Protein AF-A0A0F8ZPM5-F1 (afdb_monomer_lite)

InterPro domains:
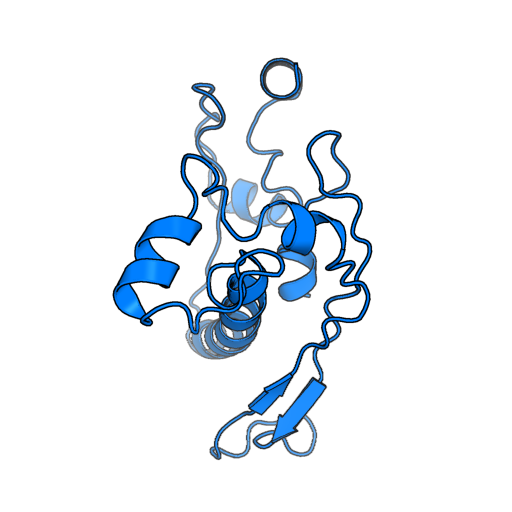  IPR000453 Chorismate synthase [PF01264] (2-124)
  IPR000453 Chorismate synthase [PTHR21085] (2-133)
  IPR020541 Chorismate synthase, conserved site [PS00788] (83-99)
  IPR035904 Chorismate synthase AroC superfamily [G3DSA:3.60.150.10] (1-149)
  IPR035904 Chorismate synthase AroC superfamily [SSF103263] (2-135)

Radius of gyration: 19.14 Å; chains: 1; bounding box: 45×46×45 Å

Sequence (152 aa):
AEVNKRKPQASMAATTRAEADKVEILSGIFNGKTTGAPICLLIWNKDIDSSVYENMRFLPRPGHADYTAFMKYGGFNDFRGGGRFSGRITATFVMAGAIAKKLLNLIGIEVLAHTIEIGGIKAQPKGLDEIRKNVENPLGALTPKPLEKCLN

Secondary structure (DSSP, 8-state):
-HHHHTSPPSSTTS-S------EEE-SSEETTEE-SS---EEE-------HHHHTTTTSPPTTSSHHHHHHHTTT-S--TT-GGGSTTHHHHHHHHHHHHHHHHHTTT--------EETTEEPPP--HHHHHHTTT-TTTTS-HHHHHHH--

Organism: NCBI:txid412755

pLDDT: mean 82.49, std 15.23, range [41.12, 98.12]

Foldseek 3Di:
DQLVLVAPDPDPPHDPDPDDQDKDWDDQDDPNDGPPDDIDIDGDDDDQDQPVQVVCLPPDDPPACSVVQCVVVVNPFDSRCRHCRHPVVVSVVSVVVVVVQVVCVVVPDHDFDADQDAPRRGFDDDDPVVSVVCRSPNVVSHPPVVVVVRND

Structure (mmCIF, N/CA/C/O backbone):
data_AF-A0A0F8ZPM5-F1
#
_entry.id   AF-A0A0F8ZPM5-F1
#
loop_
_atom_site.group_PDB
_atom_site.id
_atom_site.type_symbol
_atom_site.label_atom_id
_atom_site.label_alt_id
_atom_site.label_comp_id
_atom_site.label_asym_id
_atom_site.label_entity_id
_atom_site.label_seq_id
_atom_site.pdbx_PDB_ins_code
_atom_site.Cartn_x
_atom_site.Cartn_y
_atom_site.Cartn_z
_atom_site.occupancy
_atom_site.B_iso_or_equiv
_atom_site.auth_seq_id
_atom_site.auth_comp_id
_atom_site.auth_asym_id
_atom_site.auth_atom_id
_atom_site.pdbx_PDB_model_num
ATOM 1 N N . ALA A 1 1 ? -13.362 4.463 0.318 1.00 80.81 1 ALA A N 1
ATOM 2 C CA . ALA A 1 1 ? -12.890 5.270 1.463 1.00 80.81 1 ALA A CA 1
ATOM 3 C C . ALA A 1 1 ? -11.376 5.145 1.643 1.00 80.81 1 ALA A C 1
ATOM 5 O O . ALA A 1 1 ? -10.684 6.089 1.304 1.00 80.81 1 ALA A O 1
ATOM 6 N N . GLU A 1 2 ? -10.837 3.997 2.075 1.00 89.88 2 GLU A N 1
ATOM 7 C CA . GLU A 1 2 ? -9.400 3.878 2.414 1.00 89.88 2 GLU A CA 1
ATOM 8 C C . GLU A 1 2 ? -8.440 4.199 1.254 1.00 89.88 2 GLU A C 1
ATOM 10 O O . GLU A 1 2 ? -7.512 4.977 1.434 1.00 89.88 2 GLU A O 1
ATOM 15 N N . VAL A 1 3 ? -8.694 3.700 0.038 1.00 88.25 3 VAL A N 1
ATOM 16 C CA . VAL A 1 3 ? -7.863 4.031 -1.141 1.00 88.25 3 VAL A CA 1
ATOM 17 C C . VAL A 1 3 ? -7.866 5.523 -1.494 1.00 88.25 3 VAL A C 1
ATOM 19 O O . VAL A 1 3 ? -6.890 6.017 -2.045 1.00 88.25 3 VAL A O 1
ATOM 22 N N . ASN A 1 4 ? -8.911 6.273 -1.122 1.00 84.19 4 ASN A N 1
ATOM 23 C CA . ASN A 1 4 ? -8.930 7.723 -1.320 1.00 84.19 4 ASN A CA 1
ATOM 24 C C . ASN A 1 4 ? -7.995 8.434 -0.335 1.00 84.19 4 ASN A C 1
ATOM 26 O O . ASN A 1 4 ? -7.368 9.408 -0.724 1.00 84.19 4 ASN A O 1
ATOM 30 N N . LYS A 1 5 ? -7.838 7.914 0.892 1.00 82.81 5 LYS A N 1
ATOM 31 C CA . LYS A 1 5 ? -6.903 8.456 1.897 1.00 82.81 5 LYS A CA 1
ATOM 32 C C . LYS A 1 5 ? -5.434 8.282 1.497 1.00 82.81 5 LYS A C 1
ATOM 34 O O . LYS A 1 5 ? -4.577 8.996 1.995 1.00 82.81 5 LYS A O 1
ATOM 39 N N . ARG A 1 6 ? -5.140 7.327 0.604 1.00 82.88 6 ARG A N 1
ATOM 40 C CA . ARG A 1 6 ? -3.800 7.107 0.032 1.00 82.88 6 ARG A CA 1
ATOM 41 C C . ARG A 1 6 ? -3.398 8.214 -0.939 1.00 82.88 6 ARG A C 1
ATOM 43 O O . ARG A 1 6 ? -2.209 8.432 -1.161 1.00 82.88 6 ARG A O 1
ATOM 50 N N . LYS A 1 7 ? -4.374 8.843 -1.596 1.00 74.56 7 LYS A N 1
ATOM 51 C CA . LYS A 1 7 ? -4.078 9.877 -2.581 1.00 74.56 7 LYS A CA 1
ATOM 52 C C . LYS A 1 7 ? -3.435 11.058 -1.859 1.00 74.56 7 LYS A C 1
ATOM 54 O O . LYS A 1 7 ? -3.912 11.418 -0.782 1.00 74.56 7 LYS A O 1
ATOM 59 N N . PRO A 1 8 ? -2.376 11.654 -2.429 1.00 64.19 8 PRO A N 1
ATOM 60 C CA . PRO A 1 8 ? -1.861 12.894 -1.885 1.00 64.19 8 PRO A CA 1
ATOM 61 C C . PRO A 1 8 ? -3.010 13.903 -1.861 1.00 64.19 8 PRO A C 1
ATOM 63 O O . PRO A 1 8 ? -3.717 14.081 -2.856 1.00 64.19 8 PRO A O 1
ATOM 66 N N . GLN A 1 9 ? -3.246 14.505 -0.698 1.00 58.97 9 GLN A N 1
ATOM 67 C CA . GLN A 1 9 ? -4.163 15.633 -0.612 1.00 58.97 9 GLN A CA 1
ATOM 68 C C . GLN A 1 9 ? -3.604 16.769 -1.459 1.00 58.97 9 GLN A C 1
ATOM 70 O O . GLN A 1 9 ? -2.388 16.859 -1.613 1.00 58.97 9 GLN A O 1
ATOM 75 N N . ALA A 1 10 ? -4.484 17.602 -2.016 1.00 48.09 10 ALA A N 1
ATOM 76 C CA . ALA A 1 10 ? -4.105 18.750 -2.829 1.00 48.09 10 ALA A CA 1
ATOM 77 C C . ALA A 1 10 ? -3.187 19.691 -2.027 1.00 48.09 10 ALA A C 1
ATOM 79 O O . ALA A 1 10 ? -3.636 20.574 -1.305 1.00 48.09 10 ALA A O 1
ATOM 80 N N . SER A 1 11 ? -1.886 19.452 -2.124 1.00 50.72 11 SER A N 1
ATOM 81 C CA . SER A 1 11 ? -0.806 20.289 -1.633 1.00 50.72 11 SER A CA 1
ATOM 82 C C . SER A 1 11 ? 0.193 20.453 -2.774 1.00 50.72 11 SER A C 1
ATOM 84 O O . SER A 1 11 ? 0.222 19.648 -3.709 1.00 50.72 11 SER A O 1
ATOM 86 N N . MET A 1 12 ? 1.018 21.497 -2.712 1.00 45.50 12 MET A N 1
ATOM 87 C CA . MET A 1 12 ? 1.969 21.831 -3.781 1.00 45.50 12 MET A CA 1
ATOM 88 C C . MET A 1 12 ? 3.027 20.741 -4.057 1.00 45.50 12 MET A C 1
ATOM 90 O O . MET A 1 12 ? 3.720 20.817 -5.062 1.00 45.50 12 MET A O 1
ATOM 94 N N . ALA A 1 13 ? 3.131 19.713 -3.204 1.00 49.38 13 ALA A N 1
ATOM 95 C CA . ALA A 1 13 ? 4.046 18.577 -3.357 1.00 49.38 13 ALA A CA 1
ATOM 96 C C . ALA A 1 13 ? 3.392 17.322 -3.984 1.00 49.38 13 ALA A C 1
ATOM 98 O O . ALA A 1 13 ? 4.022 16.265 -4.066 1.00 49.38 13 ALA A O 1
ATOM 99 N N . ALA A 1 14 ? 2.118 17.394 -4.386 1.00 54.78 14 ALA A N 1
ATOM 100 C CA . ALA A 1 14 ? 1.388 16.262 -4.948 1.00 54.78 14 ALA A CA 1
ATOM 101 C C . ALA A 1 14 ? 1.719 16.031 -6.433 1.00 54.78 14 ALA A C 1
ATOM 103 O O . ALA A 1 14 ? 1.863 16.961 -7.222 1.00 54.78 14 ALA A O 1
ATOM 104 N N . THR A 1 15 ? 1.773 14.764 -6.843 1.00 53.47 15 THR A N 1
ATOM 105 C CA . THR A 1 15 ? 1.841 14.402 -8.265 1.00 53.47 15 THR A CA 1
ATOM 106 C C . THR A 1 15 ? 0.557 14.828 -8.981 1.00 53.47 15 THR A C 1
ATOM 108 O O . THR A 1 15 ? -0.531 14.542 -8.486 1.00 53.47 15 THR A O 1
ATOM 111 N N . THR A 1 16 ? 0.665 15.390 -10.185 1.00 45.31 16 THR A N 1
ATOM 112 C CA . THR A 1 16 ? -0.466 15.811 -11.039 1.00 45.31 16 THR A CA 1
ATOM 113 C C . THR A 1 16 ? -1.342 14.670 -11.572 1.00 45.31 16 THR A C 1
ATOM 115 O O . THR A 1 16 ? -2.370 14.931 -12.191 1.00 45.31 16 THR A O 1
ATOM 118 N N . ARG A 1 17 ? -0.970 13.401 -11.346 1.00 51.31 17 ARG A N 1
ATOM 119 C CA . ARG A 1 17 ? -1.717 12.239 -11.849 1.00 51.31 17 ARG A CA 1
ATOM 120 C C . ARG A 1 17 ? -3.069 12.115 -11.148 1.00 51.31 17 ARG A C 1
ATOM 122 O O . ARG A 1 17 ? -3.142 11.778 -9.966 1.00 51.31 17 ARG A O 1
ATOM 129 N N . ALA A 1 18 ? -4.137 12.342 -11.905 1.00 53.50 18 ALA A N 1
ATOM 130 C CA . ALA A 1 18 ? -5.519 12.347 -11.437 1.00 53.50 18 ALA A CA 1
ATOM 131 C C . ALA A 1 18 ? -6.226 10.999 -11.664 1.00 53.50 18 ALA A C 1
ATOM 133 O O . ALA A 1 18 ? -7.426 10.949 -11.934 1.00 53.50 18 ALA A O 1
ATOM 134 N N . GLU A 1 19 ? -5.513 9.876 -11.547 1.00 59.66 19 GLU A N 1
ATOM 135 C CA . GLU A 1 19 ? -6.172 8.578 -11.654 1.00 59.66 19 GLU A CA 1
ATOM 136 C C . GLU A 1 19 ? -7.055 8.295 -10.439 1.00 59.66 19 GLU A C 1
ATOM 138 O O . GLU A 1 19 ? -6.629 8.286 -9.276 1.00 59.66 19 GLU A O 1
ATOM 143 N N . ALA A 1 20 ? -8.325 8.008 -10.704 1.00 67.62 20 ALA A N 1
ATOM 144 C CA . ALA A 1 20 ? -9.203 7.494 -9.679 1.00 67.62 20 ALA A CA 1
ATOM 145 C C . ALA A 1 20 ? -8.801 6.054 -9.320 1.00 67.62 20 ALA A C 1
ATOM 147 O O . ALA A 1 20 ? -8.974 5.146 -10.127 1.00 67.62 20 ALA A O 1
ATOM 148 N N . ASP A 1 21 ? -8.331 5.837 -8.086 1.00 81.12 21 ASP A N 1
ATOM 149 C CA . ASP A 1 21 ? -8.206 4.507 -7.461 1.00 81.12 21 ASP A CA 1
ATOM 150 C C . ASP A 1 21 ? -9.584 3.844 -7.289 1.00 81.12 21 ASP A C 1
ATOM 152 O O . ASP A 1 21 ? -10.127 3.744 -6.185 1.00 81.12 21 ASP A O 1
ATOM 156 N N . LYS A 1 22 ? -10.186 3.430 -8.404 1.00 88.38 22 LYS A N 1
ATOM 157 C CA . LYS A 1 22 ? -11.448 2.701 -8.432 1.00 88.38 22 LYS A CA 1
ATOM 158 C C . LYS A 1 22 ? -11.148 1.220 -8.242 1.00 88.38 22 LYS A C 1
ATOM 160 O O . LYS A 1 22 ? -10.522 0.599 -9.094 1.00 88.38 22 LYS A O 1
ATOM 165 N N . VAL A 1 23 ? -11.594 0.688 -7.108 1.00 92.69 23 VAL A N 1
ATOM 166 C CA . VAL A 1 23 ? -11.458 -0.731 -6.773 1.00 92.69 23 VAL A CA 1
ATOM 167 C C . VAL A 1 23 ? -12.588 -1.516 -7.423 1.00 92.69 23 VAL A C 1
ATOM 169 O O . VAL A 1 23 ? -13.760 -1.182 -7.248 1.00 92.69 23 VAL A O 1
ATOM 172 N N . GLU A 1 24 ? -12.227 -2.579 -8.123 1.00 94.62 24 GLU A N 1
ATOM 173 C CA . GLU A 1 24 ? -13.129 -3.601 -8.643 1.00 94.62 24 GLU A CA 1
ATOM 174 C C . GLU A 1 24 ? -12.941 -4.887 -7.833 1.00 94.62 24 GLU A C 1
ATOM 176 O O . GLU A 1 24 ? -11.818 -5.269 -7.507 1.00 94.62 24 GLU A O 1
ATOM 181 N N . ILE A 1 25 ? -14.045 -5.539 -7.470 1.00 96.38 25 ILE A N 1
ATOM 182 C CA . ILE A 1 25 ? -14.035 -6.809 -6.737 1.00 96.38 25 ILE A CA 1
ATOM 183 C C . ILE A 1 25 ? -14.358 -7.907 -7.741 1.00 96.38 25 ILE A C 1
ATOM 185 O O . ILE A 1 25 ? -15.443 -7.902 -8.317 1.00 96.38 25 ILE A O 1
ATOM 189 N N . LEU A 1 26 ? -13.425 -8.833 -7.946 1.00 97.31 26 LEU A N 1
ATOM 190 C CA . LEU A 1 26 ? -13.561 -9.896 -8.944 1.00 97.31 26 LEU A CA 1
ATOM 191 C C . LEU A 1 26 ? -14.032 -11.223 -8.338 1.00 97.31 26 LEU A C 1
ATOM 193 O O . LEU A 1 26 ? -14.622 -12.039 -9.038 1.00 97.31 26 LEU A O 1
ATOM 197 N N . SER A 1 27 ? -13.779 -11.464 -7.048 1.00 97.88 27 SER A N 1
ATOM 198 C CA . SER A 1 27 ? -14.155 -12.720 -6.385 1.00 97.88 27 SER A CA 1
ATOM 199 C C . SER A 1 27 ? -14.319 -12.567 -4.871 1.00 97.88 27 SER A C 1
ATOM 201 O O . SER A 1 27 ? -13.972 -11.540 -4.287 1.00 97.88 27 SER A O 1
ATOM 203 N N . GLY A 1 28 ? -14.832 -13.615 -4.221 1.00 97.25 28 GLY A N 1
ATOM 204 C CA . GLY A 1 28 ? -14.844 -13.754 -2.761 1.00 97.25 28 GLY A CA 1
ATOM 205 C C . GLY A 1 28 ? -15.955 -12.987 -2.036 1.00 97.25 28 GLY A C 1
ATOM 206 O O . GLY A 1 28 ? -16.166 -13.228 -0.846 1.00 97.25 28 GLY A O 1
ATOM 207 N N . ILE A 1 29 ? -16.709 -12.135 -2.738 1.00 97.62 29 ILE A N 1
ATOM 208 C CA . ILE A 1 29 ? -17.853 -11.380 -2.210 1.00 97.62 29 ILE A CA 1
ATOM 209 C C . ILE A 1 29 ? -19.139 -11.779 -2.939 1.00 97.62 29 ILE A C 1
ATOM 211 O O . ILE A 1 29 ? -19.184 -11.779 -4.166 1.00 97.62 29 ILE A O 1
ATOM 215 N N . PHE A 1 30 ? -20.199 -12.049 -2.179 1.00 97.19 30 PHE A N 1
ATOM 216 C CA . PHE A 1 30 ? -21.546 -12.305 -2.686 1.00 97.19 30 PHE A CA 1
ATOM 217 C C . PHE A 1 30 ? -22.567 -11.557 -1.824 1.00 97.19 30 PHE A C 1
ATOM 219 O O . PHE A 1 30 ? -22.496 -11.602 -0.596 1.00 97.19 30 PHE A O 1
ATOM 226 N N . ASN A 1 31 ? -23.492 -10.823 -2.453 1.00 95.88 31 ASN A N 1
ATOM 227 C CA . ASN A 1 31 ? -24.505 -9.999 -1.771 1.00 95.88 31 ASN A CA 1
ATOM 228 C C . ASN A 1 31 ? -23.932 -9.100 -0.657 1.00 95.88 31 ASN A C 1
ATOM 230 O O . ASN A 1 31 ? -24.476 -9.005 0.442 1.00 95.88 31 ASN A O 1
ATOM 234 N N . GLY A 1 32 ? -22.785 -8.468 -0.930 1.00 92.75 32 GLY A N 1
ATOM 235 C CA . GLY A 1 32 ? -22.113 -7.565 0.009 1.00 92.75 32 GLY A CA 1
ATOM 236 C C . GLY A 1 32 ? -21.431 -8.251 1.199 1.00 92.75 32 GLY A C 1
ATOM 237 O O . GLY A 1 32 ? -20.930 -7.557 2.084 1.00 92.75 32 GLY A O 1
ATOM 238 N N . LYS A 1 33 ? -21.380 -9.588 1.231 1.00 95.69 33 LYS A N 1
ATOM 239 C CA . LYS A 1 33 ? -20.747 -10.376 2.295 1.00 95.69 33 LYS A CA 1
ATOM 240 C C . LYS A 1 33 ? -19.593 -11.209 1.754 1.00 95.69 33 LYS A C 1
ATOM 242 O O . LYS A 1 33 ? -19.589 -11.613 0.593 1.00 95.69 33 LYS A O 1
ATOM 247 N N . THR A 1 34 ? -18.605 -11.465 2.605 1.00 97.19 34 THR A N 1
ATOM 248 C CA . THR A 1 34 ? -17.518 -12.391 2.292 1.00 97.19 34 THR A CA 1
ATOM 249 C C . THR A 1 34 ? -18.047 -13.820 2.244 1.00 97.19 34 THR A C 1
ATOM 251 O O . THR 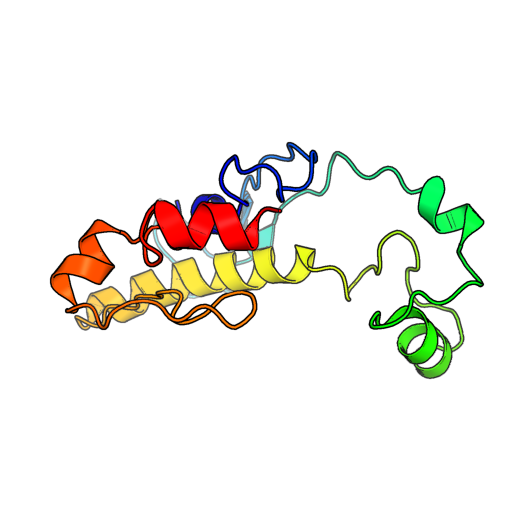A 1 34 ? -18.880 -14.218 3.053 1.00 97.19 34 THR A O 1
ATOM 254 N N . THR A 1 35 ? -17.556 -14.596 1.285 1.00 97.56 35 THR A N 1
ATOM 255 C CA . THR A 1 35 ? -17.958 -16.000 1.076 1.00 97.56 35 THR A CA 1
ATOM 256 C C . THR A 1 35 ? -17.028 -17.000 1.765 1.00 97.56 35 THR A C 1
ATOM 258 O O . THR A 1 35 ? -17.327 -18.186 1.802 1.00 97.56 35 THR A O 1
ATOM 261 N N . GLY A 1 36 ? -15.883 -16.540 2.281 1.00 96.38 36 GLY A N 1
ATOM 262 C CA . GLY A 1 36 ? -14.792 -17.391 2.771 1.00 96.38 36 GLY A CA 1
ATOM 263 C C . GLY A 1 36 ? -13.794 -17.804 1.682 1.00 96.38 36 GLY A C 1
ATOM 264 O O . GLY A 1 36 ? -12.661 -18.153 2.000 1.00 96.38 36 GLY A O 1
ATOM 265 N N . ALA A 1 37 ? -14.165 -17.690 0.403 1.00 97.81 37 ALA A N 1
ATOM 266 C CA . ALA A 1 37 ? -13.255 -17.889 -0.721 1.00 97.81 37 ALA A CA 1
ATOM 267 C C . ALA A 1 37 ? -12.275 -16.702 -0.889 1.00 97.81 37 ALA A C 1
ATOM 269 O O . ALA A 1 37 ? -12.543 -15.605 -0.384 1.00 97.81 37 ALA A O 1
ATOM 270 N N . PRO A 1 38 ? -11.161 -16.878 -1.632 1.00 98.12 38 PRO A N 1
ATOM 271 C CA . PRO A 1 38 ? -10.213 -15.802 -1.906 1.00 98.12 38 PRO A CA 1
ATOM 272 C C . PRO A 1 38 ? -10.876 -14.561 -2.517 1.00 98.12 38 PRO A C 1
ATOM 274 O O . PRO A 1 38 ? -11.631 -14.648 -3.491 1.00 98.12 38 PRO A O 1
ATOM 277 N N . ILE A 1 39 ? -10.558 -13.393 -1.955 1.00 98.12 39 ILE A N 1
ATOM 278 C CA . ILE A 1 39 ? -11.036 -12.096 -2.441 1.00 98.12 39 ILE A CA 1
ATOM 279 C C . ILE A 1 39 ? -9.998 -11.523 -3.402 1.00 98.12 39 ILE A C 1
ATOM 281 O O . ILE A 1 39 ? -8.883 -11.192 -2.998 1.00 98.12 39 ILE A O 1
ATOM 285 N N . CYS A 1 40 ? -10.375 -11.379 -4.669 1.00 97.75 40 CYS A N 1
ATOM 286 C CA . CYS A 1 40 ? -9.561 -10.726 -5.682 1.00 97.75 40 CYS A CA 1
ATOM 287 C C . CYS A 1 40 ? -10.043 -9.287 -5.884 1.00 97.75 40 CYS A C 1
ATOM 289 O O . CYS A 1 40 ? -11.225 -9.047 -6.141 1.00 97.75 40 CYS A O 1
ATOM 291 N N . LEU A 1 41 ? -9.117 -8.336 -5.753 1.00 96.56 41 LEU A N 1
ATOM 292 C CA . LEU A 1 41 ? -9.354 -6.909 -5.940 1.00 96.56 41 LEU A CA 1
ATOM 293 C C . LEU A 1 41 ? -8.470 -6.386 -7.069 1.00 96.56 41 LEU A C 1
ATOM 295 O O . LEU A 1 41 ? -7.297 -6.754 -7.159 1.00 96.56 41 LEU A O 1
ATOM 299 N N . LEU A 1 42 ? -9.016 -5.489 -7.881 1.00 94.44 42 LEU A N 1
ATOM 300 C CA . LEU A 1 42 ? -8.341 -4.897 -9.027 1.00 94.44 42 LEU A CA 1
ATOM 301 C C . LEU A 1 42 ? -8.430 -3.371 -8.975 1.00 94.44 42 LEU A C 1
ATOM 303 O O . LEU A 1 42 ? -9.467 -2.805 -8.639 1.00 94.44 42 LEU A O 1
ATOM 307 N N . ILE A 1 43 ? -7.336 -2.704 -9.338 1.00 90.75 43 ILE A N 1
ATOM 308 C CA . ILE A 1 43 ? -7.315 -1.278 -9.667 1.00 90.75 43 ILE A CA 1
ATOM 309 C C . ILE A 1 43 ? -6.608 -1.140 -11.010 1.00 90.75 43 ILE A C 1
ATOM 311 O O . ILE A 1 43 ? -5.491 -1.631 -11.181 1.00 90.75 43 ILE A O 1
ATOM 315 N N . TRP A 1 44 ? -7.247 -0.440 -11.939 1.00 87.69 44 TRP A N 1
ATOM 316 C CA . TRP A 1 44 ? -6.670 -0.130 -13.242 1.00 87.69 44 TRP A CA 1
ATOM 317 C C . TRP A 1 44 ? -5.673 1.030 -13.157 1.00 87.69 44 TRP A C 1
ATOM 319 O O . TRP A 1 44 ? -5.813 1.930 -12.328 1.00 87.69 44 TRP A O 1
ATOM 329 N N . ASN A 1 45 ? -4.666 0.991 -14.026 1.00 81.44 45 ASN A N 1
ATOM 330 C CA . ASN A 1 45 ? -3.693 2.062 -14.216 1.00 81.44 45 ASN A CA 1
ATOM 331 C C . ASN A 1 45 ? -3.923 2.632 -15.626 1.00 81.44 45 ASN A C 1
ATOM 333 O O . ASN A 1 45 ? -3.609 1.954 -16.604 1.00 81.44 45 ASN A O 1
ATOM 337 N N . LYS A 1 46 ? -4.608 3.775 -15.731 1.00 75.88 46 LYS A N 1
ATOM 338 C CA . LYS A 1 46 ? -5.210 4.294 -16.981 1.00 75.88 46 LYS A CA 1
ATOM 339 C C . LYS A 1 46 ? -4.470 5.480 -17.616 1.00 75.88 46 LYS A C 1
ATOM 341 O O . LYS A 1 46 ? -4.719 5.770 -18.777 1.00 75.88 46 LYS A O 1
ATOM 346 N N . ASP A 1 47 ? -3.588 6.139 -16.884 1.00 68.50 47 ASP A N 1
ATOM 347 C CA . ASP A 1 47 ? -2.922 7.409 -17.200 1.00 68.50 47 ASP A CA 1
ATOM 348 C C . ASP A 1 47 ? -1.395 7.247 -17.050 1.00 68.50 47 ASP A C 1
ATOM 350 O O . ASP A 1 47 ? -0.700 7.948 -16.305 1.00 68.50 47 ASP A O 1
ATOM 354 N N . ILE A 1 48 ? -0.861 6.226 -17.729 1.00 70.31 48 ILE A N 1
ATOM 355 C CA . ILE A 1 48 ? 0.577 5.960 -17.780 1.00 70.31 48 ILE A CA 1
ATOM 356 C C . ILE A 1 48 ? 1.139 6.554 -19.068 1.00 70.31 48 ILE A C 1
ATOM 358 O O . ILE A 1 48 ? 0.999 5.962 -20.136 1.00 70.31 48 ILE A O 1
ATOM 362 N N . ASP A 1 49 ? 1.870 7.659 -18.955 1.00 75.25 49 ASP A N 1
ATOM 363 C CA . ASP A 1 49 ? 2.849 8.032 -19.975 1.00 75.25 49 ASP A CA 1
ATOM 364 C C . ASP A 1 49 ? 4.187 7.351 -19.663 1.00 75.25 49 ASP A C 1
ATOM 366 O O . ASP A 1 49 ? 4.789 7.556 -18.602 1.00 75.25 49 ASP A O 1
ATOM 370 N N . SER A 1 50 ? 4.631 6.494 -20.583 1.00 79.38 50 SER A N 1
ATOM 371 C CA . SER A 1 50 ? 5.887 5.753 -20.461 1.00 79.38 50 SER A CA 1
ATOM 372 C C . SER A 1 50 ? 7.046 6.356 -21.255 1.00 79.38 50 SER A C 1
ATOM 374 O O . SER A 1 50 ? 8.189 5.954 -21.036 1.00 79.38 50 SER A O 1
ATOM 376 N N . SER A 1 51 ? 6.779 7.350 -22.109 1.00 82.12 51 SER A N 1
ATOM 377 C CA . SER A 1 51 ? 7.756 7.929 -23.043 1.00 82.12 51 SER A CA 1
ATOM 378 C C . SER A 1 51 ? 8.981 8.511 -22.330 1.00 82.12 51 SER A C 1
ATOM 380 O O . SER A 1 51 ? 10.120 8.251 -22.713 1.00 82.12 51 SER A O 1
ATOM 382 N N . VAL A 1 52 ? 8.757 9.216 -21.218 1.00 78.06 52 VAL A N 1
ATOM 383 C CA . VAL A 1 52 ? 9.814 9.815 -20.387 1.00 78.06 52 VAL A CA 1
ATOM 384 C C . VAL A 1 52 ? 10.753 8.754 -19.802 1.00 78.06 52 VAL A C 1
ATOM 386 O O . VAL A 1 52 ? 11.952 8.994 -19.662 1.00 78.06 52 VAL A O 1
ATOM 389 N N . TYR A 1 53 ? 10.230 7.571 -19.470 1.00 81.69 53 TYR A N 1
ATOM 390 C CA . TYR A 1 53 ? 11.036 6.494 -18.896 1.00 81.69 53 TYR A CA 1
ATOM 391 C C . TYR A 1 53 ? 11.836 5.728 -19.951 1.00 81.69 53 TYR A C 1
ATOM 393 O O . TYR A 1 53 ? 12.900 5.210 -19.622 1.00 81.69 53 TYR A O 1
ATOM 401 N N . GLU A 1 54 ? 11.377 5.686 -21.205 1.00 84.00 54 GLU A N 1
ATOM 402 C CA . GLU A 1 54 ? 12.126 5.070 -22.309 1.00 84.00 54 GLU A CA 1
ATOM 403 C C . GLU A 1 54 ? 13.459 5.792 -22.538 1.00 84.00 54 GLU A C 1
ATOM 405 O O . GLU A 1 54 ? 14.512 5.159 -22.605 1.00 84.00 54 GLU A O 1
ATOM 410 N N . ASN A 1 55 ? 13.436 7.128 -22.515 1.00 81.56 55 ASN A N 1
ATOM 411 C CA . ASN A 1 55 ? 14.635 7.959 -22.669 1.00 81.56 55 ASN A CA 1
ATOM 412 C C . ASN A 1 55 ? 15.663 7.767 -21.538 1.00 81.56 55 ASN A C 1
ATOM 414 O O . ASN A 1 55 ? 16.843 8.051 -21.722 1.00 81.56 55 ASN A O 1
ATOM 418 N N . MET A 1 56 ? 15.232 7.280 -20.369 1.00 80.88 56 MET A N 1
ATOM 419 C CA . MET A 1 56 ? 16.083 7.053 -19.194 1.00 80.88 56 MET A CA 1
ATOM 420 C C . MET A 1 56 ? 16.291 5.568 -18.879 1.00 80.88 56 MET A C 1
ATOM 422 O O . MET A 1 56 ? 16.752 5.229 -17.791 1.00 80.88 56 MET A O 1
ATOM 426 N N . ARG A 1 57 ? 15.989 4.663 -19.817 1.00 82.00 57 ARG A N 1
ATOM 427 C CA . ARG A 1 57 ? 16.051 3.208 -19.602 1.00 82.00 57 ARG A CA 1
ATOM 428 C C . ARG A 1 57 ? 17.383 2.718 -19.023 1.00 82.00 57 ARG A C 1
ATOM 430 O O . ARG A 1 57 ? 17.391 1.811 -18.194 1.00 82.00 57 ARG A O 1
ATOM 437 N N . PHE A 1 58 ? 18.494 3.312 -19.456 1.00 85.62 58 PHE A N 1
ATOM 438 C CA . PHE A 1 58 ? 19.851 2.955 -19.020 1.00 85.62 58 PHE A CA 1
ATOM 439 C C . PHE A 1 58 ? 20.469 3.969 -18.049 1.00 85.62 58 PHE A C 1
ATOM 441 O O . PHE A 1 58 ? 21.657 3.883 -17.746 1.00 85.62 58 PHE A O 1
ATOM 448 N N . LEU A 1 59 ? 19.674 4.921 -17.551 1.00 90.00 59 LEU A N 1
ATOM 449 C CA . LEU A 1 59 ? 20.110 5.941 -16.605 1.00 90.00 59 LEU A CA 1
ATOM 450 C C . LEU A 1 59 ? 19.424 5.704 -15.249 1.00 90.00 59 LEU A C 1
ATOM 452 O O . LEU A 1 59 ? 18.308 6.183 -15.035 1.00 90.00 59 LEU A O 1
ATOM 456 N N . PRO A 1 60 ? 20.050 4.949 -14.325 1.00 90.12 60 PRO A N 1
ATOM 457 C CA . PRO A 1 60 ? 19.436 4.651 -13.039 1.00 90.12 60 PRO A CA 1
ATOM 458 C C . PRO A 1 60 ? 19.267 5.927 -12.211 1.00 90.12 60 PRO A C 1
ATOM 460 O O . PRO A 1 60 ? 20.217 6.688 -12.015 1.00 90.12 60 PRO A O 1
ATOM 463 N N . ARG A 1 61 ? 18.060 6.155 -11.684 1.00 90.44 61 ARG A N 1
ATOM 464 C CA . ARG A 1 61 ? 17.774 7.329 -10.854 1.00 90.44 61 ARG A CA 1
ATOM 465 C C . ARG A 1 61 ? 18.346 7.118 -9.448 1.00 90.44 61 ARG A C 1
ATOM 467 O O . ARG A 1 61 ? 18.059 6.088 -8.829 1.00 90.44 61 ARG A O 1
ATOM 474 N N . PRO A 1 62 ? 19.100 8.083 -8.891 1.00 92.75 62 PRO A N 1
ATOM 475 C CA . PRO A 1 62 ? 19.567 8.000 -7.511 1.00 92.75 62 PRO A CA 1
ATOM 476 C C . PRO A 1 62 ? 18.414 7.734 -6.531 1.00 92.75 62 PRO A C 1
ATOM 478 O O . PRO A 1 62 ? 17.320 8.290 -6.662 1.00 92.75 62 PRO A O 1
ATOM 481 N N . GLY A 1 63 ? 18.640 6.827 -5.577 1.00 90.81 63 GLY A N 1
ATOM 482 C CA . GLY A 1 63 ? 17.645 6.427 -4.575 1.00 90.81 63 GLY A CA 1
ATOM 483 C C . GLY A 1 63 ? 16.512 5.520 -5.078 1.00 90.81 63 GLY A C 1
ATOM 484 O O . GLY A 1 63 ? 15.681 5.105 -4.272 1.00 90.81 63 GLY A O 1
ATOM 485 N N . HIS A 1 64 ? 16.464 5.181 -6.370 1.00 91.00 64 HIS A N 1
ATOM 486 C CA . HIS A 1 64 ? 15.460 4.274 -6.931 1.00 91.00 64 HIS A CA 1
ATOM 487 C C . HIS A 1 64 ? 16.003 2.856 -7.136 1.00 91.00 64 HIS A C 1
ATOM 489 O O . HIS A 1 64 ? 17.207 2.614 -7.192 1.00 91.00 64 HIS A O 1
ATOM 495 N N . ALA A 1 65 ? 15.087 1.901 -7.299 1.00 92.81 65 ALA A N 1
ATOM 496 C CA . ALA A 1 65 ? 15.410 0.492 -7.508 1.00 92.81 65 ALA A CA 1
ATOM 497 C C . ALA A 1 65 ? 15.898 0.161 -8.934 1.00 92.81 65 ALA A C 1
ATOM 499 O O . ALA A 1 65 ? 16.055 -1.012 -9.250 1.00 92.81 65 ALA A O 1
ATOM 500 N N . ASP A 1 66 ? 16.117 1.153 -9.802 1.00 91.38 66 ASP A N 1
ATOM 501 C CA . ASP A 1 66 ? 16.347 0.943 -11.238 1.00 91.38 66 ASP A CA 1
ATOM 502 C C . ASP A 1 66 ? 17.544 0.008 -11.501 1.00 91.38 66 ASP A C 1
ATOM 504 O O . ASP A 1 66 ? 17.397 -1.017 -12.167 1.00 91.38 66 ASP A O 1
ATOM 508 N N . TYR A 1 67 ? 18.708 0.306 -10.908 1.00 92.44 67 TYR A N 1
ATOM 509 C CA . TYR A 1 67 ? 19.925 -0.498 -11.078 1.00 92.44 67 TYR A CA 1
ATOM 510 C C . TYR A 1 67 ? 19.807 -1.886 -10.440 1.00 92.44 67 TYR A C 1
ATOM 512 O O . TYR A 1 67 ? 20.122 -2.899 -11.063 1.00 92.44 67 TYR A O 1
ATOM 520 N N . THR A 1 68 ? 19.328 -1.961 -9.195 1.00 94.38 68 THR A N 1
ATOM 521 C CA . THR A 1 68 ? 19.233 -3.239 -8.475 1.00 94.38 68 THR A CA 1
ATOM 522 C C . THR A 1 68 ? 18.203 -4.168 -9.109 1.00 94.38 68 THR A C 1
ATOM 524 O O . THR A 1 68 ? 18.435 -5.374 -9.176 1.00 94.38 68 THR A O 1
ATOM 527 N N . ALA A 1 69 ? 17.098 -3.627 -9.629 1.00 93.38 69 ALA A N 1
ATOM 528 C CA . ALA A 1 69 ? 16.120 -4.375 -10.407 1.00 93.38 69 ALA A CA 1
ATOM 529 C C . ALA A 1 69 ? 16.724 -4.886 -11.718 1.00 93.38 69 ALA A C 1
ATOM 531 O O . ALA A 1 69 ? 16.575 -6.068 -12.021 1.00 93.38 69 ALA A O 1
ATOM 532 N N . PHE A 1 70 ? 17.439 -4.033 -12.455 1.00 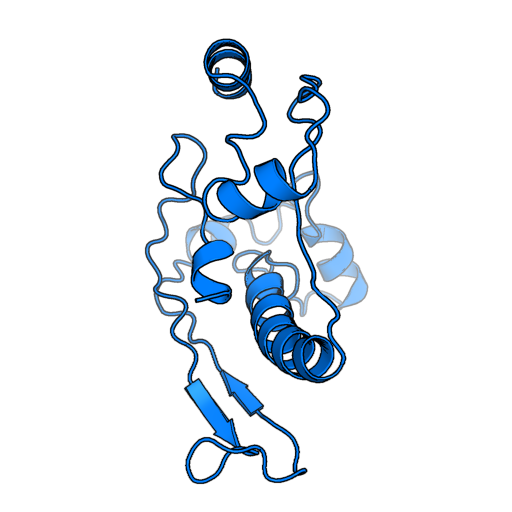92.81 70 PHE A N 1
ATOM 533 C CA . PHE A 1 70 ? 18.110 -4.433 -13.690 1.00 92.81 70 PHE A CA 1
ATOM 534 C C . PHE A 1 70 ? 19.069 -5.599 -13.461 1.00 92.81 70 PHE A C 1
ATOM 536 O O . PHE A 1 70 ? 18.948 -6.632 -14.114 1.00 92.81 70 PHE A O 1
ATOM 543 N N . MET A 1 71 ? 19.952 -5.484 -12.469 1.00 95.19 71 MET A N 1
ATOM 544 C CA . MET A 1 71 ? 20.914 -6.541 -12.149 1.00 95.19 71 MET A CA 1
ATOM 545 C C . MET A 1 71 ? 20.229 -7.823 -11.665 1.00 95.19 71 MET A C 1
ATOM 547 O O . MET A 1 71 ? 20.573 -8.914 -12.113 1.00 95.19 71 MET A O 1
ATOM 551 N N . LYS A 1 72 ? 19.231 -7.709 -10.779 1.00 95.00 72 LYS A N 1
ATOM 552 C CA . LYS A 1 72 ? 18.523 -8.868 -10.214 1.00 95.00 72 LYS A CA 1
ATOM 553 C C . LYS A 1 72 ? 17.729 -9.645 -11.260 1.00 95.00 72 LYS A C 1
ATOM 555 O O . LYS A 1 72 ? 17.670 -10.868 -11.189 1.00 95.00 72 LYS A O 1
ATOM 560 N N . TYR A 1 73 ? 17.075 -8.939 -12.176 1.00 94.00 73 TYR A N 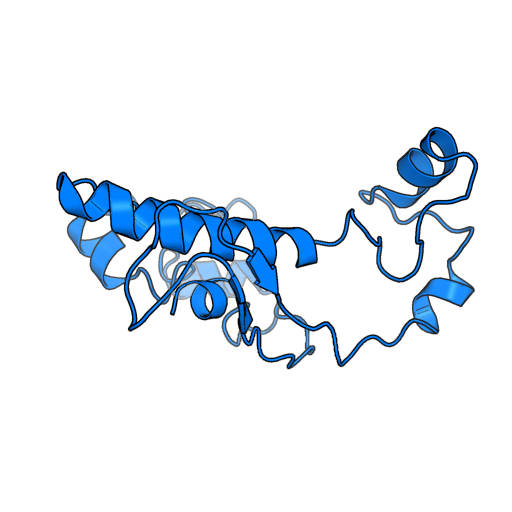1
ATOM 561 C CA . TYR A 1 73 ? 16.209 -9.544 -13.185 1.00 94.00 73 TYR A CA 1
ATOM 562 C C . TYR A 1 73 ? 16.888 -9.658 -14.548 1.00 94.00 73 TYR A C 1
ATOM 564 O O . TYR A 1 73 ? 16.188 -9.864 -15.529 1.00 94.00 73 TYR A O 1
ATOM 572 N N . GLY A 1 74 ? 18.212 -9.493 -14.645 1.00 93.56 74 GLY A N 1
ATOM 573 C CA . GLY A 1 74 ? 18.943 -9.619 -15.912 1.00 93.56 74 GLY A CA 1
ATOM 574 C C . GLY A 1 74 ? 18.441 -8.681 -17.016 1.00 93.56 74 GLY A C 1
ATOM 575 O O . GLY A 1 74 ? 18.419 -9.061 -18.181 1.00 93.56 74 GLY A O 1
ATOM 576 N N . GLY A 1 75 ? 17.973 -7.486 -16.651 1.00 90.50 75 GLY A N 1
ATOM 577 C CA . GLY A 1 75 ? 17.410 -6.500 -17.576 1.00 90.50 75 GLY A CA 1
ATOM 578 C C . GLY A 1 75 ? 15.949 -6.713 -17.985 1.00 90.50 75 GLY A C 1
ATOM 579 O O . GLY A 1 75 ? 15.433 -5.933 -18.783 1.00 90.50 75 GLY A O 1
ATOM 580 N N . PHE A 1 76 ? 15.257 -7.712 -17.424 1.00 91.62 76 PHE A N 1
ATOM 581 C CA . PHE A 1 76 ? 13.830 -7.976 -17.680 1.00 91.62 76 PHE A CA 1
ATOM 582 C C . PHE A 1 76 ? 12.872 -7.224 -16.738 1.00 91.62 76 PHE A C 1
ATOM 584 O O . PHE A 1 76 ? 11.669 -7.490 -16.717 1.00 91.62 76 PHE A O 1
ATOM 591 N N . ASN A 1 77 ? 13.372 -6.297 -15.920 1.00 91.81 77 ASN A N 1
ATOM 592 C CA . ASN A 1 77 ? 12.520 -5.454 -15.089 1.00 91.81 77 ASN A CA 1
ATOM 593 C C . ASN A 1 77 ? 11.735 -4.442 -15.939 1.00 91.81 77 ASN A C 1
ATOM 595 O O . ASN A 1 77 ? 12.260 -3.867 -16.889 1.00 91.81 77 ASN A O 1
ATOM 599 N N . ASP A 1 78 ? 10.493 -4.158 -15.545 1.00 89.38 78 ASP A N 1
ATOM 600 C CA . ASP A 1 78 ? 9.722 -3.075 -16.159 1.00 89.38 78 ASP A CA 1
ATOM 601 C C . ASP A 1 78 ? 10.267 -1.714 -15.694 1.00 89.38 78 ASP A C 1
ATOM 603 O O . ASP A 1 78 ? 10.054 -1.291 -14.554 1.00 89.38 78 ASP A O 1
ATOM 607 N N . PHE A 1 79 ? 11.008 -1.045 -16.577 1.00 84.94 79 PHE A N 1
ATOM 608 C CA . PHE A 1 79 ? 11.635 0.251 -16.317 1.00 84.94 79 PHE A CA 1
ATOM 609 C C . PHE A 1 79 ? 10.663 1.435 -16.464 1.00 84.94 79 PHE A C 1
ATOM 611 O O . PHE A 1 79 ? 11.004 2.551 -16.068 1.00 84.94 79 PHE A O 1
ATOM 618 N N . ARG A 1 80 ? 9.437 1.222 -16.971 1.00 86.00 80 ARG A N 1
ATOM 619 C CA . ARG A 1 80 ? 8.455 2.282 -17.274 1.00 86.00 80 ARG A CA 1
ATOM 620 C C . ARG A 1 80 ? 7.807 2.836 -16.001 1.00 86.00 80 ARG A C 1
ATOM 622 O O . ARG A 1 80 ? 6.663 2.536 -15.667 1.00 86.00 80 ARG A O 1
ATOM 629 N N . GLY A 1 81 ? 8.562 3.624 -15.241 1.00 76.19 81 GLY A N 1
ATOM 630 C CA . GLY A 1 81 ? 8.114 4.199 -13.969 1.00 76.19 81 GLY A CA 1
ATOM 631 C C . GLY A 1 81 ? 8.316 3.275 -12.771 1.00 76.19 81 GLY A C 1
ATOM 632 O O . GLY A 1 81 ? 7.587 3.371 -11.783 1.00 76.19 81 GLY A O 1
ATOM 633 N N . GLY A 1 82 ? 9.312 2.388 -12.852 1.00 78.12 82 GLY A N 1
ATOM 634 C CA . GLY A 1 82 ? 9.720 1.484 -11.773 1.00 78.12 82 GLY A CA 1
ATOM 635 C C . GLY A 1 82 ? 8.899 0.197 -11.657 1.00 78.12 82 GLY A C 1
ATOM 636 O O . GLY A 1 82 ? 9.206 -0.626 -10.795 1.00 78.12 82 GLY A O 1
ATOM 637 N N . GLY A 1 83 ? 7.869 -0.000 -12.487 1.00 83.94 83 GLY A N 1
ATOM 638 C CA . GLY A 1 83 ? 7.094 -1.242 -12.534 1.00 83.94 83 GLY A CA 1
ATOM 639 C C . GLY A 1 83 ? 6.595 -1.677 -11.152 1.00 83.94 83 GLY A C 1
ATOM 640 O O . GLY A 1 83 ? 5.932 -0.920 -10.442 1.00 83.94 83 GLY A O 1
ATOM 641 N N . ARG A 1 84 ? 6.978 -2.888 -10.726 1.00 87.62 84 ARG A N 1
ATOM 642 C CA . ARG A 1 84 ? 6.663 -3.435 -9.390 1.00 87.62 84 ARG A CA 1
ATOM 643 C C . ARG A 1 84 ? 7.195 -2.580 -8.228 1.00 87.62 84 ARG A C 1
ATOM 645 O O . ARG A 1 84 ? 6.629 -2.626 -7.141 1.00 87.62 84 ARG A O 1
ATOM 652 N N . PHE A 1 85 ? 8.268 -1.826 -8.440 1.00 90.00 85 PHE A N 1
ATOM 653 C CA . PHE A 1 85 ? 8.894 -0.964 -7.432 1.00 90.00 85 PHE A CA 1
ATOM 654 C C . PHE A 1 85 ? 8.259 0.425 -7.350 1.00 90.00 85 PHE A C 1
ATOM 656 O O . PHE A 1 85 ? 8.655 1.238 -6.519 1.00 90.00 85 PHE A O 1
ATOM 663 N N . SER A 1 86 ? 7.269 0.707 -8.198 1.00 87.31 86 SER A N 1
ATOM 664 C CA . SER A 1 86 ? 6.480 1.924 -8.096 1.00 87.31 86 SER A CA 1
ATOM 665 C C . SER A 1 86 ? 5.729 1.978 -6.767 1.00 87.31 86 SER A C 1
ATOM 667 O O . SER A 1 86 ? 5.157 0.982 -6.314 1.00 87.31 86 SER A O 1
ATOM 669 N N . GLY A 1 87 ? 5.592 3.185 -6.211 1.00 86.12 87 GLY A N 1
ATOM 670 C CA . GLY A 1 87 ? 4.692 3.451 -5.088 1.00 86.12 87 GLY A CA 1
ATOM 671 C C . GLY A 1 87 ? 3.241 3.022 -5.351 1.00 86.12 87 GLY A C 1
ATOM 672 O O . GLY A 1 87 ? 2.480 2.859 -4.399 1.00 86.12 87 GLY A O 1
ATOM 673 N N . ARG A 1 88 ? 2.851 2.754 -6.610 1.00 86.06 88 ARG A N 1
ATOM 674 C CA . ARG A 1 88 ? 1.539 2.193 -6.975 1.00 86.06 88 ARG A CA 1
ATOM 675 C C . ARG A 1 88 ? 1.223 0.879 -6.257 1.00 86.06 88 ARG A C 1
ATOM 677 O O . ARG A 1 88 ? 0.056 0.652 -5.946 1.00 86.06 88 ARG A O 1
ATOM 684 N N . ILE A 1 89 ? 2.230 0.071 -5.910 1.00 90.56 89 ILE A N 1
ATOM 685 C CA . ILE A 1 89 ? 2.032 -1.166 -5.134 1.00 90.56 89 ILE A CA 1
ATOM 686 C C . ILE A 1 89 ? 1.373 -0.900 -3.771 1.00 90.56 89 ILE A C 1
ATOM 688 O O . ILE A 1 89 ? 0.628 -1.726 -3.260 1.00 90.56 89 ILE A O 1
ATOM 692 N N . THR A 1 90 ? 1.545 0.293 -3.194 1.00 91.75 90 THR A N 1
ATOM 693 C CA . THR A 1 90 ? 0.888 0.643 -1.925 1.00 91.75 90 THR A CA 1
ATOM 694 C C . THR A 1 90 ? -0.636 0.661 -2.032 1.00 91.75 90 THR A C 1
ATOM 696 O O . THR A 1 90 ? -1.313 0.393 -1.041 1.00 91.75 90 THR A O 1
ATOM 699 N N . ALA A 1 91 ? -1.204 0.887 -3.224 1.00 91.56 91 ALA A N 1
ATOM 700 C CA . ALA A 1 91 ? -2.646 0.796 -3.435 1.00 91.56 91 ALA A CA 1
ATOM 701 C C . ALA A 1 91 ? -3.171 -0.617 -3.139 1.00 91.56 91 ALA A C 1
ATOM 703 O O . ALA A 1 91 ? -4.226 -0.757 -2.521 1.00 91.56 91 ALA A O 1
ATOM 704 N N . THR A 1 92 ? -2.412 -1.663 -3.490 1.00 92.81 92 THR A N 1
ATOM 705 C CA . THR A 1 92 ? -2.807 -3.050 -3.205 1.00 92.81 92 THR A CA 1
ATOM 706 C C . THR A 1 92 ? -2.744 -3.364 -1.717 1.00 92.81 92 THR A C 1
ATOM 708 O O . THR A 1 92 ? -3.620 -4.056 -1.200 1.00 92.81 92 THR A O 1
ATOM 711 N N . PHE A 1 93 ? -1.773 -2.796 -0.996 1.00 95.00 93 PHE A N 1
ATOM 712 C CA . PHE A 1 93 ? -1.712 -2.923 0.461 1.00 95.00 93 PHE A CA 1
ATOM 713 C C . PHE A 1 93 ? -2.858 -2.188 1.155 1.00 95.00 93 PHE A C 1
ATOM 715 O O . PHE A 1 93 ? -3.454 -2.739 2.073 1.00 95.00 93 PHE A O 1
ATOM 722 N N . VAL A 1 94 ? -3.232 -0.991 0.694 1.00 94.88 94 VAL A N 1
ATOM 723 C CA . VAL A 1 94 ? -4.385 -0.255 1.242 1.00 94.88 94 VAL A CA 1
ATOM 724 C C . VAL A 1 94 ? -5.697 -0.997 0.975 1.00 94.88 94 VAL A C 1
ATOM 726 O O . VAL A 1 94 ? -6.555 -1.053 1.854 1.00 94.88 94 VAL A O 1
ATOM 729 N N . MET A 1 95 ? -5.850 -1.614 -0.200 1.00 95.62 95 MET A N 1
ATOM 730 C CA . MET A 1 95 ? -6.999 -2.470 -0.513 1.00 95.62 95 MET A CA 1
ATOM 731 C C . MET A 1 95 ? -7.122 -3.657 0.452 1.00 95.62 95 MET A C 1
ATOM 733 O O . MET A 1 95 ? -8.177 -3.850 1.056 1.00 95.62 95 MET A O 1
ATOM 737 N N . ALA A 1 96 ? -6.039 -4.416 0.642 1.00 96.62 96 ALA A N 1
ATOM 738 C CA . ALA A 1 96 ? -6.015 -5.530 1.591 1.00 96.62 96 ALA A CA 1
ATOM 739 C C . ALA A 1 96 ? -6.217 -5.046 3.040 1.00 96.62 96 ALA A C 1
ATOM 741 O O . ALA A 1 96 ? -7.005 -5.617 3.794 1.00 96.62 96 ALA A O 1
ATOM 742 N N . GLY A 1 97 ? -5.574 -3.936 3.406 1.00 96.69 97 GLY A N 1
ATOM 743 C CA . GLY A 1 97 ? -5.703 -3.290 4.709 1.00 96.69 97 GLY A CA 1
ATOM 744 C C . GLY A 1 97 ? -7.131 -2.837 5.011 1.00 96.69 97 GLY A C 1
ATOM 745 O O . GLY A 1 97 ? -7.574 -2.948 6.148 1.00 96.69 97 GLY A O 1
ATOM 746 N N . ALA A 1 98 ? -7.900 -2.408 4.007 1.00 95.75 98 ALA A N 1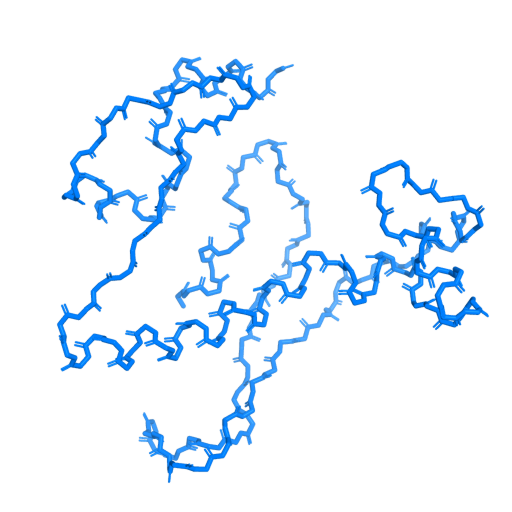
ATOM 747 C CA . ALA A 1 98 ? -9.308 -2.057 4.186 1.00 95.75 98 ALA A CA 1
ATOM 748 C C . ALA A 1 98 ? -10.168 -3.268 4.595 1.00 95.75 98 ALA A C 1
ATOM 750 O O . ALA A 1 98 ? -11.086 -3.120 5.404 1.00 95.75 98 ALA A O 1
ATOM 751 N N . ILE A 1 99 ? -9.860 -4.461 4.073 1.00 96.19 99 ILE A N 1
ATOM 752 C CA . ILE A 1 99 ? -10.506 -5.714 4.493 1.00 96.19 99 ILE A CA 1
ATOM 753 C C . ILE A 1 99 ? -10.059 -6.075 5.913 1.00 96.19 99 ILE A C 1
ATOM 755 O O . ILE A 1 99 ? -10.904 -6.328 6.771 1.00 96.19 99 ILE A O 1
ATOM 759 N N . ALA A 1 100 ? -8.753 -6.026 6.190 1.00 97.12 100 ALA A N 1
ATOM 760 C CA . ALA A 1 100 ? -8.212 -6.319 7.517 1.00 97.12 100 ALA A CA 1
ATOM 761 C C . ALA A 1 100 ? -8.802 -5.397 8.600 1.00 97.12 100 ALA A C 1
ATOM 763 O O . ALA A 1 100 ? -9.229 -5.875 9.647 1.00 97.12 100 ALA A O 1
ATOM 764 N N . LYS A 1 101 ? -8.930 -4.092 8.327 1.00 96.25 101 LYS A N 1
ATOM 765 C CA . LYS A 1 101 ? -9.571 -3.126 9.235 1.00 96.25 101 LYS A CA 1
ATOM 766 C C . LYS A 1 101 ? -11.027 -3.478 9.528 1.00 96.25 101 LYS A C 1
ATOM 768 O O . LYS A 1 101 ? -11.456 -3.341 10.668 1.00 96.25 101 LYS A O 1
ATOM 773 N N . LYS A 1 102 ? -11.788 -3.951 8.534 1.00 95.12 102 LYS A N 1
ATOM 774 C CA . LYS A 1 102 ? -13.171 -4.409 8.757 1.00 95.12 102 LYS A CA 1
ATOM 775 C C . LYS A 1 102 ? -13.224 -5.615 9.692 1.00 95.12 102 LYS A C 1
ATOM 777 O O . LYS A 1 102 ? -14.105 -5.650 10.540 1.00 95.12 102 LYS A O 1
ATOM 782 N N . LEU A 1 103 ? -12.292 -6.559 9.550 1.00 96.12 103 LEU A N 1
ATOM 783 C CA . LEU A 1 103 ? -12.201 -7.738 10.415 1.00 96.12 103 LEU A CA 1
ATOM 784 C C . LEU A 1 103 ? -11.810 -7.362 11.851 1.00 96.12 103 LEU A C 1
ATOM 786 O O . LEU A 1 103 ? -12.480 -7.770 12.791 1.00 96.12 103 LEU A O 1
ATOM 790 N N . LEU A 1 104 ? -10.771 -6.540 12.014 1.00 97.88 104 LEU A N 1
ATOM 791 C CA . LEU A 1 104 ? -10.306 -6.051 13.317 1.00 97.88 104 LEU A CA 1
ATOM 792 C C . LEU A 1 104 ? -11.396 -5.280 14.072 1.00 97.88 104 LEU A C 1
ATOM 794 O O . LEU A 1 104 ? -11.560 -5.446 15.279 1.00 97.88 104 LEU A O 1
ATOM 798 N N . ASN A 1 105 ? -12.202 -4.503 13.350 1.00 96.75 105 ASN A N 1
ATOM 799 C CA . ASN A 1 105 ? -13.309 -3.766 13.944 1.00 96.75 105 ASN A CA 1
ATOM 800 C C . ASN A 1 105 ? -14.387 -4.683 14.555 1.00 96.75 105 ASN A C 1
ATOM 802 O O . ASN A 1 105 ? -15.088 -4.257 15.467 1.00 96.75 105 ASN A O 1
ATOM 806 N N . LEU A 1 106 ? -14.514 -5.941 14.105 1.00 96.56 106 LEU A N 1
ATOM 807 C CA . LEU A 1 106 ? -15.451 -6.904 14.708 1.00 96.56 106 LEU A CA 1
ATOM 808 C C . LEU A 1 106 ? -15.067 -7.285 16.142 1.00 96.56 106 LEU A C 1
ATOM 810 O O . LEU A 1 106 ? -15.927 -7.708 16.905 1.00 96.56 106 LEU A O 1
ATOM 814 N N . ILE A 1 107 ? -13.792 -7.125 16.500 1.00 98.06 107 ILE A N 1
ATOM 815 C CA . ILE A 1 107 ? -13.258 -7.403 17.839 1.00 98.06 107 ILE A CA 1
ATOM 816 C C . ILE A 1 107 ? -12.829 -6.121 18.567 1.00 98.06 107 ILE A C 1
ATOM 818 O O . ILE A 1 107 ? -12.042 -6.171 19.506 1.00 98.06 107 ILE A O 1
ATOM 822 N N . GLY A 1 108 ? -13.334 -4.963 18.128 1.00 97.12 108 GLY A N 1
ATOM 823 C CA . GLY A 1 108 ? -13.095 -3.678 18.788 1.00 97.12 108 GLY A CA 1
ATOM 824 C C . GLY A 1 108 ? -11.691 -3.098 18.592 1.00 97.12 108 GLY A C 1
ATOM 825 O O . GLY A 1 108 ? -11.304 -2.203 19.339 1.00 97.12 108 GLY A O 1
ATOM 826 N N . ILE A 1 109 ? -10.922 -3.577 17.607 1.00 97.50 109 ILE A N 1
ATOM 827 C CA . ILE A 1 109 ? -9.587 -3.043 17.307 1.00 97.50 109 ILE A CA 1
ATOM 828 C C . ILE A 1 109 ? -9.681 -1.950 16.237 1.00 97.50 109 ILE A C 1
ATOM 830 O O . ILE A 1 109 ? -10.129 -2.186 15.113 1.00 97.50 109 ILE A O 1
ATOM 834 N N . GLU A 1 110 ? -9.182 -0.760 16.577 1.00 94.00 110 GLU A N 1
ATOM 835 C CA . GLU A 1 110 ? -9.047 0.388 15.679 1.00 94.00 110 GLU A CA 1
ATOM 836 C C . GLU A 1 110 ? -7.581 0.580 15.257 1.00 94.00 110 GLU A C 1
ATOM 838 O O . GLU A 1 110 ? -6.660 0.420 16.056 1.00 94.00 110 GLU A O 1
ATOM 843 N N . VAL A 1 111 ? -7.360 0.955 13.992 1.00 92.62 111 VAL A N 1
ATOM 844 C CA . VAL A 1 111 ? -6.027 1.277 13.459 1.00 92.62 111 VAL A CA 1
ATOM 845 C C . VAL A 1 111 ? -6.022 2.706 12.929 1.00 92.62 111 VAL A C 1
ATOM 847 O O . VAL A 1 111 ? -6.743 3.028 11.975 1.00 92.62 111 VAL A O 1
ATOM 850 N N . LEU A 1 112 ? -5.170 3.534 13.533 1.00 89.94 112 LEU A N 1
ATOM 851 C CA . LEU A 1 112 ? -4.964 4.946 13.216 1.00 89.94 112 LEU A CA 1
ATOM 852 C C . LEU A 1 112 ? -3.511 5.190 12.790 1.00 89.94 112 LEU A C 1
ATOM 854 O O . LEU A 1 112 ? -2.610 4.449 13.176 1.00 89.94 112 LEU A O 1
ATOM 858 N N . ALA A 1 113 ? -3.288 6.239 12.002 1.00 87.50 113 ALA A N 1
ATOM 859 C CA . ALA A 1 113 ? -1.961 6.680 11.588 1.00 87.50 113 ALA A CA 1
ATOM 860 C C . ALA A 1 113 ? -1.869 8.205 11.675 1.00 87.50 113 ALA A C 1
ATOM 862 O O . ALA A 1 113 ? -2.851 8.907 11.426 1.00 87.50 113 ALA A O 1
ATOM 863 N N . HIS A 1 114 ? -0.688 8.705 12.032 1.00 85.50 114 HIS A N 1
ATOM 864 C CA . HIS A 1 114 ? -0.420 10.125 12.211 1.00 85.50 114 HIS A CA 1
ATOM 865 C C . HIS A 1 114 ? 1.043 10.441 11.896 1.00 85.50 114 HIS A C 1
ATOM 867 O O . HIS A 1 114 ? 1.930 9.662 12.246 1.00 85.50 114 HIS A O 1
ATOM 873 N N . THR A 1 115 ? 1.296 11.580 11.256 1.00 86.12 115 THR A N 1
ATOM 874 C CA . THR A 1 115 ? 2.654 12.019 10.925 1.00 86.12 115 THR A CA 1
ATOM 875 C C . THR A 1 115 ? 3.303 12.696 12.125 1.00 86.12 115 THR A C 1
ATOM 877 O O . THR A 1 115 ? 2.763 13.664 12.644 1.00 86.12 115 THR A O 1
ATOM 880 N N . ILE A 1 116 ? 4.476 12.221 12.544 1.00 88.31 116 ILE A N 1
ATOM 881 C CA . ILE A 1 116 ? 5.204 12.791 13.691 1.00 88.31 116 ILE A CA 1
ATOM 882 C C . ILE A 1 116 ? 6.322 13.758 13.288 1.00 88.31 116 ILE A C 1
ATOM 884 O O . ILE A 1 116 ? 6.733 14.576 14.105 1.00 88.31 116 ILE A O 1
ATOM 888 N N . GLU A 1 117 ? 6.822 13.679 12.054 1.00 86.56 117 GLU A N 1
ATOM 889 C CA . GLU A 1 117 ? 7.922 14.515 11.569 1.00 86.56 117 GLU A CA 1
ATOM 890 C C . GLU A 1 117 ? 7.935 14.571 10.035 1.00 86.56 117 GLU A C 1
ATOM 892 O O . GLU A 1 117 ? 7.696 13.555 9.380 1.00 86.56 117 GLU A O 1
ATOM 897 N N . ILE A 1 118 ? 8.234 15.741 9.462 1.00 84.75 118 ILE A N 1
ATOM 898 C CA . ILE A 1 118 ? 8.519 15.921 8.028 1.00 84.75 118 ILE A CA 1
ATOM 899 C C . ILE A 1 118 ? 9.708 16.866 7.893 1.00 84.75 118 ILE A C 1
ATOM 901 O O . ILE A 1 118 ? 9.701 17.947 8.473 1.00 84.75 118 ILE A O 1
ATOM 905 N N . GLY A 1 119 ? 10.729 16.476 7.125 1.00 84.62 119 GLY A N 1
ATOM 906 C CA . GLY A 1 119 ? 11.867 17.354 6.823 1.00 84.62 119 GLY A CA 1
ATOM 907 C C . GLY A 1 119 ? 12.577 17.917 8.063 1.00 84.62 119 GLY A C 1
ATOM 908 O O . GLY A 1 119 ? 12.983 19.073 8.055 1.00 84.62 119 GLY A O 1
ATOM 909 N N . GLY A 1 120 ? 12.668 17.145 9.153 1.00 86.44 120 GLY A N 1
ATOM 910 C CA . GLY A 1 120 ? 13.255 17.594 10.423 1.00 86.44 120 GLY A CA 1
ATOM 911 C C . GLY A 1 120 ? 12.304 18.373 11.338 1.00 86.44 120 GLY A C 1
ATOM 912 O O . GLY A 1 120 ? 12.669 18.700 12.469 1.00 86.44 120 GLY A O 1
ATOM 913 N N . ILE A 1 121 ? 11.083 18.679 10.889 1.00 84.19 121 ILE A N 1
ATOM 914 C CA . ILE A 1 121 ? 10.093 19.411 11.680 1.00 84.19 121 ILE A CA 1
ATOM 915 C C . ILE A 1 121 ? 9.148 18.440 12.378 1.00 84.19 121 ILE A C 1
ATOM 917 O O . ILE A 1 121 ? 8.375 17.733 11.731 1.00 84.19 121 ILE A O 1
ATOM 921 N N . LYS A 1 122 ? 9.194 18.434 13.712 1.00 86.38 122 LYS A N 1
ATOM 922 C CA . LYS A 1 122 ? 8.397 17.544 14.563 1.00 86.38 122 LYS A CA 1
ATOM 923 C C . LYS A 1 122 ? 6.996 18.095 14.818 1.00 86.38 122 LYS A C 1
ATOM 925 O O . LYS A 1 122 ? 6.822 19.285 15.088 1.00 86.38 122 LYS A O 1
ATOM 930 N N . ALA A 1 123 ? 6.007 17.211 14.776 1.00 83.19 123 ALA A N 1
ATOM 931 C CA . ALA A 1 123 ? 4.649 17.492 15.215 1.00 83.19 123 ALA A CA 1
ATOM 932 C C . ALA A 1 123 ? 4.583 17.568 16.747 1.00 83.19 123 ALA A C 1
ATOM 934 O O . ALA A 1 123 ? 5.369 16.936 17.457 1.00 83.19 123 ALA A O 1
ATOM 935 N N . GLN A 1 124 ? 3.621 18.332 17.262 1.00 83.19 124 GLN A N 1
ATOM 936 C CA . GLN A 1 124 ? 3.321 18.307 18.692 1.00 83.19 124 GLN A CA 1
ATOM 937 C C . GLN A 1 124 ? 2.664 16.967 19.057 1.00 83.19 124 GLN A C 1
ATOM 939 O O . GLN A 1 124 ? 1.885 16.453 18.251 1.00 83.19 124 GLN A O 1
ATOM 944 N N . PRO A 1 125 ? 2.939 16.394 20.244 1.00 81.56 125 PRO A N 1
ATOM 945 C CA . PRO A 1 125 ? 2.259 15.185 20.695 1.00 81.56 125 PRO A CA 1
ATOM 946 C C . PRO A 1 125 ? 0.738 15.379 20.710 1.00 81.56 125 PRO A C 1
ATOM 948 O O . PRO A 1 125 ? 0.245 16.360 21.263 1.00 81.56 125 PRO A O 1
ATOM 951 N N . LYS A 1 126 ? -0.002 14.435 20.120 1.00 81.94 126 LYS A N 1
ATOM 952 C CA . LYS A 1 126 ? -1.469 14.462 20.051 1.00 81.94 126 LYS A CA 1
ATOM 953 C C . LYS A 1 126 ? -2.078 13.256 20.752 1.00 81.94 126 LYS A C 1
ATOM 955 O O . LYS A 1 126 ? -1.554 12.146 20.666 1.00 81.94 126 LYS A O 1
ATOM 960 N N . GLY A 1 127 ? -3.210 13.473 21.418 1.00 88.06 127 GLY A N 1
ATOM 961 C CA . GLY A 1 127 ? -4.019 12.393 21.983 1.00 88.06 127 GLY A CA 1
ATOM 962 C C . GLY A 1 127 ? -4.750 11.590 20.901 1.00 88.06 127 GLY A C 1
ATOM 963 O O . GLY A 1 127 ? -4.966 12.074 19.787 1.00 88.06 127 GLY A O 1
ATOM 964 N N . LEU A 1 128 ? -5.187 10.372 21.237 1.00 88.62 128 LEU A N 1
ATOM 965 C CA . LEU A 1 128 ? -5.887 9.479 20.300 1.00 88.62 128 LEU A CA 1
ATOM 966 C C . LEU A 1 128 ? -7.149 10.112 19.695 1.00 88.62 128 LEU A C 1
ATOM 968 O O . LEU A 1 128 ? -7.391 9.966 18.499 1.00 88.62 128 LEU A O 1
ATOM 972 N N . ASP A 1 129 ? -7.923 10.861 20.484 1.00 89.94 129 ASP A N 1
ATOM 973 C CA . ASP A 1 129 ? -9.144 11.519 20.000 1.00 89.94 129 ASP A CA 1
ATOM 974 C C . ASP A 1 129 ? -8.855 12.605 18.962 1.00 89.94 129 ASP A C 1
ATOM 976 O O . ASP A 1 129 ? -9.621 12.798 18.015 1.00 89.94 129 ASP A O 1
ATOM 980 N N . GLU A 1 130 ? -7.730 13.301 19.108 1.00 85.31 130 GLU A N 1
ATOM 981 C CA . GLU A 1 130 ? -7.302 14.313 18.150 1.00 85.31 130 GLU A CA 1
ATOM 982 C C . GLU A 1 130 ? -6.771 13.671 16.865 1.00 85.31 130 GLU A C 1
ATOM 984 O O . GLU A 1 130 ? -7.066 14.147 15.766 1.00 85.31 130 GLU A O 1
ATOM 989 N N . ILE A 1 131 ? -6.045 12.554 16.981 1.00 86.81 131 ILE A N 1
ATOM 990 C CA . ILE A 1 131 ? -5.621 11.759 15.823 1.00 86.81 131 ILE A CA 1
ATOM 991 C C . ILE A 1 131 ? -6.851 11.259 15.059 1.00 86.81 131 ILE A C 1
ATOM 993 O O . ILE A 1 131 ? -6.910 11.405 13.839 1.00 86.81 131 ILE A O 1
ATOM 997 N N . ARG A 1 132 ? -7.866 10.749 15.768 1.00 87.25 132 ARG A N 1
ATOM 998 C CA . ARG A 1 132 ? -9.110 10.239 15.172 1.00 87.25 132 ARG A CA 1
ATOM 999 C C . ARG A 1 132 ? -9.869 11.311 14.384 1.00 87.25 132 ARG A C 1
ATOM 1001 O O . ARG A 1 132 ? -10.368 11.027 13.298 1.00 87.25 132 ARG A O 1
ATOM 1008 N N . LYS A 1 133 ? -9.915 12.550 14.883 1.00 84.12 133 LYS A N 1
ATOM 1009 C CA . LYS A 1 133 ? -10.541 13.688 14.178 1.00 84.12 133 LYS A CA 1
ATOM 1010 C C . LYS A 1 133 ? -9.780 14.109 12.917 1.00 84.12 133 LYS A C 1
ATOM 1012 O O . LYS A 1 133 ? -10.391 14.627 11.990 1.00 84.12 133 LYS A O 1
ATOM 1017 N N . ASN A 1 134 ? -8.471 13.864 12.867 1.00 77.50 134 ASN A N 1
ATOM 1018 C CA . ASN A 1 134 ? -7.588 14.316 11.789 1.00 77.50 134 ASN A CA 1
ATOM 1019 C C . ASN A 1 134 ? -7.165 13.199 10.818 1.00 77.50 134 ASN A C 1
ATOM 1021 O O . ASN A 1 134 ? -6.236 13.390 10.038 1.00 77.50 134 ASN A O 1
ATOM 1025 N N . VAL A 1 135 ? -7.842 12.045 10.816 1.00 73.69 135 VAL A N 1
ATOM 1026 C CA . VAL A 1 135 ? -7.512 10.907 9.928 1.00 73.69 135 VAL A CA 1
ATOM 1027 C C . VAL A 1 135 ? -7.568 11.289 8.447 1.00 73.69 135 VAL A C 1
ATOM 1029 O O . VAL A 1 135 ? -6.851 10.707 7.634 1.00 73.69 135 VAL A O 1
ATOM 1032 N N . GLU A 1 136 ? -8.414 12.255 8.085 1.00 67.62 136 GLU A N 1
ATOM 1033 C CA . GLU A 1 136 ? -8.496 12.741 6.710 1.00 67.62 136 GLU A CA 1
ATOM 1034 C C . GLU A 1 136 ? -7.410 13.755 6.367 1.00 67.62 136 GLU A C 1
ATOM 1036 O O . GLU A 1 136 ? -7.113 13.874 5.194 1.00 67.62 136 GLU A O 1
ATOM 1041 N N . ASN A 1 137 ? -6.773 14.423 7.336 1.00 68.56 137 ASN A N 1
ATOM 1042 C CA . ASN A 1 137 ? -5.660 15.349 7.111 1.00 68.56 137 ASN A CA 1
ATOM 1043 C C . ASN A 1 137 ? -4.416 14.919 7.912 1.00 68.56 137 ASN A C 1
ATOM 1045 O O . ASN A 1 137 ? -4.078 15.537 8.928 1.00 68.56 137 ASN A O 1
ATOM 1049 N N . PRO A 1 138 ? -3.706 13.866 7.471 1.00 57.25 138 PRO A N 1
ATOM 1050 C CA . PRO A 1 138 ? -2.532 13.352 8.175 1.00 57.25 138 PRO A CA 1
ATOM 1051 C C . PRO A 1 138 ? -1.352 14.341 8.217 1.00 57.25 138 PRO A C 1
ATOM 1053 O O . PRO A 1 138 ? -0.442 14.149 9.025 1.00 57.25 138 PRO A O 1
ATOM 1056 N N . LEU A 1 139 ? -1.364 15.395 7.387 1.00 60.66 139 LEU A N 1
ATOM 1057 C CA . LEU A 1 139 ? -0.406 16.509 7.431 1.00 60.66 139 LEU A CA 1
ATOM 1058 C C . LEU A 1 139 ? -0.803 17.603 8.436 1.00 60.66 139 LEU A C 1
ATOM 1060 O O . LEU A 1 139 ? 0.070 18.304 8.938 1.00 60.66 139 LEU A O 1
ATOM 1064 N N . GLY A 1 140 ? -2.083 17.696 8.815 1.00 57.03 140 GLY A N 1
ATOM 1065 C CA . GLY A 1 140 ? -2.602 18.612 9.847 1.00 57.03 140 GLY A CA 1
ATOM 1066 C C . GLY A 1 140 ? -2.078 18.333 11.265 1.00 57.03 140 GLY A C 1
ATOM 1067 O O . GLY A 1 140 ? -2.434 19.012 12.230 1.00 57.03 140 GLY A O 1
ATOM 1068 N N . ALA A 1 141 ? -1.224 17.317 11.398 1.00 55.19 141 ALA A N 1
ATOM 1069 C CA . ALA A 1 141 ? -0.323 17.100 12.519 1.00 55.19 141 ALA A CA 1
ATOM 1070 C C . ALA A 1 141 ? 0.627 18.273 12.771 1.00 55.19 141 ALA A C 1
ATOM 1072 O O . ALA A 1 141 ? 0.910 18.619 13.919 1.00 55.19 141 ALA A O 1
ATOM 1073 N N . LEU A 1 142 ? 1.113 18.869 11.685 1.00 56.69 142 LEU A N 1
ATOM 1074 C CA . LEU A 1 142 ? 2.031 19.991 11.698 1.00 56.69 142 LEU A CA 1
ATOM 1075 C C . LEU A 1 142 ? 1.190 21.269 11.725 1.00 56.69 142 LEU A C 1
ATOM 1077 O O . LEU A 1 142 ? 0.237 21.421 10.961 1.00 56.69 142 LEU A O 1
ATOM 1081 N N . THR A 1 143 ? 1.504 22.182 12.642 1.00 55.12 143 THR A N 1
ATOM 1082 C CA . THR A 1 143 ? 0.823 23.481 12.711 1.00 55.12 143 THR A CA 1
ATOM 1083 C C . THR A 1 143 ? 1.045 24.279 11.407 1.00 55.12 143 THR A C 1
ATOM 1085 O O . THR A 1 143 ? 1.989 23.993 10.666 1.00 55.12 143 THR A O 1
ATOM 1088 N N . PRO A 1 144 ? 0.213 25.292 11.090 1.00 54.56 144 PRO A N 1
ATOM 1089 C CA . PRO A 1 144 ? 0.280 25.992 9.798 1.00 54.56 144 PRO A CA 1
ATOM 1090 C C . PRO A 1 144 ? 1.666 26.583 9.474 1.00 54.56 144 PRO A C 1
ATOM 1092 O O . PRO A 1 144 ? 2.163 26.433 8.365 1.00 54.56 144 PRO A O 1
ATOM 1095 N N . LYS A 1 145 ? 2.338 27.172 10.474 1.00 51.28 145 LYS A N 1
ATOM 1096 C CA . LYS A 1 145 ? 3.675 27.781 10.329 1.00 51.28 145 LYS A CA 1
ATOM 1097 C C . LYS A 1 145 ? 4.788 26.784 9.942 1.00 51.28 145 LYS A C 1
ATOM 1099 O O . LYS A 1 145 ? 5.597 27.109 9.079 1.00 51.28 145 LYS A O 1
ATOM 1104 N N . PRO A 1 146 ? 4.909 25.606 10.581 1.00 53.22 146 PRO A N 1
ATOM 1105 C CA . PRO A 1 146 ? 5.895 24.612 10.166 1.00 53.22 146 PRO A CA 1
ATOM 1106 C C . PRO A 1 146 ? 5.574 23.919 8.838 1.00 53.22 146 PRO A C 1
ATOM 1108 O O . PRO A 1 146 ? 6.509 23.572 8.125 1.00 53.22 146 PRO A O 1
ATOM 1111 N N . LEU A 1 147 ? 4.299 23.765 8.461 1.00 53.50 147 LEU A N 1
ATOM 1112 C CA . LEU A 1 147 ? 3.948 23.177 7.163 1.00 53.50 147 LEU A CA 1
ATOM 1113 C C . LEU A 1 147 ? 4.436 24.052 5.989 1.00 53.50 147 LEU A C 1
ATOM 1115 O O . LEU A 1 147 ? 4.976 23.523 5.022 1.00 53.50 147 LEU A O 1
ATOM 1119 N N . GLU A 1 148 ? 4.335 25.383 6.106 1.00 55.25 148 GLU A N 1
ATOM 1120 C CA . GLU A 1 148 ? 4.878 26.341 5.122 1.00 55.25 148 GLU A CA 1
ATOM 1121 C C .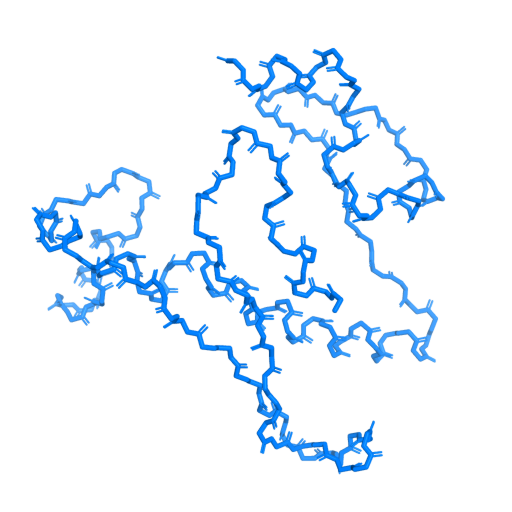 GLU A 1 148 ? 6.407 26.264 4.982 1.00 55.25 148 GLU A C 1
ATOM 1123 O O . GLU A 1 148 ? 6.935 26.462 3.892 1.00 55.25 148 GLU A O 1
ATOM 1128 N N . LYS A 1 149 ? 7.131 25.937 6.062 1.00 54.19 149 LYS A N 1
ATOM 1129 C CA . LYS A 1 149 ? 8.590 25.735 6.020 1.00 54.19 149 LYS A CA 1
ATOM 1130 C C . LYS A 1 149 ? 9.012 24.419 5.367 1.00 54.19 149 LYS A C 1
ATOM 1132 O O . LYS A 1 149 ? 10.131 24.347 4.887 1.00 54.19 149 LYS A O 1
ATOM 1137 N N . CYS A 1 150 ? 8.168 23.386 5.385 1.00 51.31 150 CYS A N 1
ATOM 1138 C CA . CYS A 1 150 ? 8.451 22.109 4.716 1.00 51.31 150 CYS A CA 1
ATOM 1139 C C . CYS A 1 150 ? 8.173 22.142 3.206 1.00 51.31 150 CYS A C 1
ATOM 1141 O O . CYS A 1 150 ? 8.609 21.240 2.496 1.00 51.31 150 CYS A O 1
ATOM 1143 N N . LEU A 1 151 ? 7.368 23.102 2.744 1.00 52.12 151 LEU A N 1
ATOM 1144 C CA . LEU A 1 151 ? 6.913 23.204 1.354 1.00 52.12 151 LEU A CA 1
ATOM 1145 C C . LEU A 1 151 ? 7.743 24.190 0.509 1.00 52.12 151 LEU A C 1
ATOM 1147 O O . LEU A 1 151 ? 7.533 24.238 -0.701 1.00 52.12 151 LEU A O 1
ATOM 1151 N N . ASN A 1 152 ? 8.658 24.937 1.138 1.00 41.12 152 ASN A N 1
ATOM 1152 C CA . ASN A 1 152 ? 9.667 25.802 0.513 1.00 41.12 152 ASN A CA 1
ATOM 1153 C C . ASN A 1 152 ? 11.056 25.171 0.637 1.00 41.12 152 ASN A C 1
ATOM 1155 O O . ASN A 1 152 ? 11.890 25.430 -0.255 1.00 41.12 152 ASN A O 1
#

=== Feature glossary ===
A reading guide for the features in this record.

Start from the sequence.

  · Sequence gives the chain of amino acids in standard one-letter code (A=alanine, C=cysteine, …, Y=tyrosine), read N→C. It is the only feature that is directly encoded by the gene; all structural features are derived from the folded form of this sequence.

Fold it, and you get atomic coordinates and the backbone conformation that goes with them.

  · Structure coordinates are given as an mmCIF _atom_site loop: one row per atom with element, residue name, chain id, sequence number, and x/y/z position in Å. Only the four main-chain atoms per residue are included here; side chains are omitted to keep the record compact.

  · Backbone dihedral angles. Every residue except chain termini has a φ (preceding-C → N → Cα → C) and a ψ (N → Cα → C → next-N). They are reported in degrees following the IUPAC sign convention. Secondary structure is essentially a statement about which (φ, ψ) basin each residue occupies.

  · Eight-state secondary structure (DSSP): H is the canonical α-helix, G the tighter 3₁₀-helix, I the wider π-helix; E/B are β-structure, T and S are turns and bends, and '-' is everything else. DSSP derives these from the pattern of main-chain N–H···O=C hydrogen bonds, not from the sequence.

  · SS3 is a coarse helix/strand/coil call (letters a/b/c) made by the P-SEA algorithm from inter-Cα distances and dihedrals. It is less detailed than DSSP but needs only Cα positions.

Summarize the fold with a handful of shape descriptors and a per-residue structural alphabet.

  · Radius of gyration (Rg) is the root-mean-square distance of Cα atoms from their centroid — a single number for overall size and compactness. A globular domain of N residues has Rg ≈ 2.2·N^0.38 Å; an extended or disordered chain has a much larger Rg. The Cα contact count is the number of residue pairs whose Cα atoms are within 8 Å and are more than four positions apart in sequence — a standard proxy for tertiary packing density. The bounding box is the smallest axis-aligned box enclosing all Cα atoms.

  · 3Di is Foldseek's structural alphabet. Each residue is assigned one of twenty discrete states based on how its Cα sits relative to its spatial (not sequential) neighbors. Aligning 3Di strings finds structural homologs roughly as well as full 3D superposition, but orders of magnitude faster.

  · Solvent-accessible surface area (SASA) is the area in Å² traced out by the centre of a 1.4 Å probe sphere (a water molecule) rolled over the protein's van der Waals surface (Shrake–Rupley / Lee–Richards construction). Buried residues have near-zero SASA; fully exposed residues can exceed 200 Å². The total SASA scales roughly with the number of surface residues.

Ask how reliable the model is.

  · For AlphaFold models, the B-factor field carries pLDDT — the model's own estimate of local accuracy on a 0–100 scale. Regions with pLDDT<50 should be treated as essentially unmodeled; they often correspond to intrinsically disordered segments.

  · For experimental (PDB) structures, the B-factor (temperature factor) quantifies the positional spread of each atom in the crystal — a combination of thermal vibration and static disorder — in units of Å². High B-factors mark flexible loops or poorly resolved regions; low B-factors mark the rigid, well-ordered core.

  · Predicted Aligned Error (PAE) is an AlphaFold confidence matrix: entry (i, j) is the expected error in the position of residue j, in ångströms, when the prediction is superimposed on the true structure at residue i. Low PAE within a block of residues means that block is internally rigid and well-predicted; high PAE between two blocks means their relative placement is uncertain even if each block individually is confident.

Place it in context: what it resembles, what it is annotated as, and how it looks.

  · Structural nearest neighbors (via Foldseek easy-search vs the PDB). Reported per hit: target PDB id, E-value, and alignment TM-score. A TM-score above ~0.5 is the conventional threshold for 'same fold'.

  · Functional annotations link the protein to curated databases. InterPro entries identify conserved domains and families by matching the sequence against member-database signatures (Pfam, PROSITE, CDD, …). Gene Ontology (GO) terms describe molecular function, biological process, and cellular component in a controlled vocabulary. CATH places the structure in a hierarchical fold classification (Class/Architecture/Topology/Homologous-superfamily). The organism is the source species.

  · The contact map is a binary N×N matrix image: pixel (i, j) is dark where Cα_i and Cα_j are within 8 Å and |i−j|>4. Because the |i−j|>4 filter removes local helical contacts, off-diagonal stripes parallel to the main diagonal indicate parallel β-sheets; stripes perpendicular to it indicate antiparallel β-sheets. The Ramachandran plot scatters every residue's (φ, ψ) pair against the sterically allowed regions. The PAE heatmap renders the predicted-aligned-error matrix.

  · Six rendered views show the 3D structure from the faces of a cube — i.e. along ±x, ±y, ±z. Rendering representation is drawn randomly per protein from cartoon (secondary-structure ribbons), sticks (backbone bonds), or molecular surface; coloring is either N→C rainbow (blue at the N-terminus through red at the C-terminus) or one color per chain.